Protein AF-A0A4Y7U276-F1 (afdb_monomer_lite)

pLDDT: mean 97.21, std 1.92, range [85.69, 98.62]

Organism: NCBI:txid2133765

Secondary structure (DSSP, 8-state):
-HHHHHHHHHHHHHHHTT----EEEESS-TTTT--S--STT---HHHHHHHHHHHT--SEEEEES-SSTHHHHHSTTEEEE-SHHHHHHHHTT-

Foldseek 3Di:
DVVLVVVVVVLVVCVVVVNDAAEEEDAAQPPLVLLDDPDPPDDSVLLVSQVSQVVSVHPAYEYEQRPDPSNQVNHPRYDYHYCVVVVVVVVVVD

Structure (mmCIF, N/CA/C/O backbone):
data_AF-A0A4Y7U276-F1
#
_entry.id   AF-A0A4Y7U276-F1
#
loop_
_atom_site.group_PDB
_atom_site.id
_atom_site.type_symbol
_atom_site.label_atom_id
_atom_site.label_alt_id
_atom_site.label_comp_id
_atom_site.label_asym_id
_atom_site.label_entity_id
_atom_site.label_seq_id
_atom_site.pdbx_PDB_ins_code
_atom_site.Cartn_x
_atom_site.Cartn_y
_atom_site.Cartn_z
_atom_site.occupancy
_atom_site.B_iso_or_equiv
_atom_site.auth_seq_id
_atom_site.auth_comp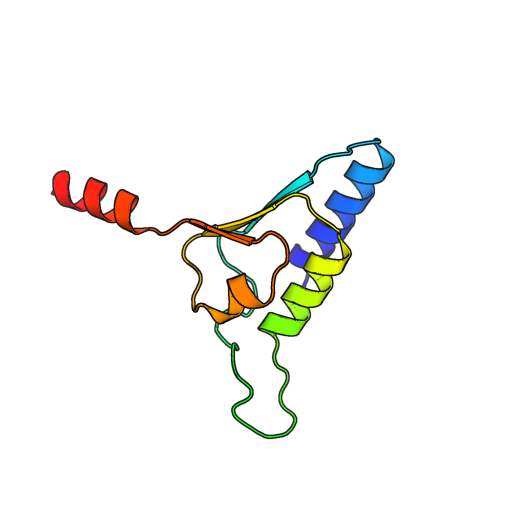_id
_atom_site.auth_asym_id
_atom_site.auth_atom_id
_atom_site.pdbx_PDB_model_num
ATOM 1 N N . PHE A 1 1 ? 6.242 -12.266 2.176 1.00 87.88 1 PHE A N 1
ATOM 2 C CA . PHE A 1 1 ? 4.897 -12.721 2.587 1.00 87.88 1 PHE A CA 1
ATOM 3 C C . PHE A 1 1 ? 4.675 -12.755 4.097 1.00 87.88 1 PHE A C 1
ATOM 5 O O . PHE A 1 1 ? 3.541 -12.516 4.477 1.00 87.88 1 PHE A O 1
ATOM 12 N N . ASN A 1 2 ? 5.682 -12.981 4.955 1.00 93.75 2 ASN A N 1
ATOM 13 C CA . ASN A 1 2 ? 5.473 -13.007 6.416 1.00 93.75 2 ASN A CA 1
ATOM 14 C C . ASN A 1 2 ? 4.816 -11.724 6.961 1.00 93.75 2 ASN A C 1
ATOM 16 O O . ASN A 1 2 ? 3.778 -11.815 7.607 1.00 93.75 2 ASN A O 1
ATOM 20 N N . ASP A 1 3 ? 5.341 -10.545 6.615 1.00 95.44 3 ASP A N 1
ATOM 21 C CA . ASP A 1 3 ? 4.780 -9.268 7.092 1.00 95.44 3 ASP A CA 1
ATOM 22 C C . ASP A 1 3 ? 3.377 -8.996 6.535 1.00 95.44 3 ASP A C 1
ATOM 24 O O . ASP A 1 3 ? 2.506 -8.512 7.250 1.00 95.44 3 ASP A O 1
ATOM 28 N N . LEU A 1 4 ? 3.126 -9.377 5.275 1.00 96.31 4 LEU A N 1
ATOM 29 C CA . LEU A 1 4 ? 1.785 -9.309 4.688 1.00 96.31 4 LEU A CA 1
ATOM 30 C C . LEU A 1 4 ? 0.810 -10.223 5.441 1.00 96.31 4 LEU A C 1
ATOM 32 O O . LEU A 1 4 ? -0.310 -9.820 5.725 1.00 96.31 4 LEU A O 1
ATOM 36 N N . GLY A 1 5 ? 1.238 -11.438 5.792 1.00 97.81 5 GLY A N 1
ATOM 37 C CA . GLY A 1 5 ? 0.436 -12.363 6.589 1.00 97.81 5 GLY A CA 1
ATOM 38 C C . GLY A 1 5 ? 0.119 -11.798 7.972 1.00 97.81 5 GLY A C 1
ATOM 39 O O . GLY A 1 5 ? -1.032 -11.844 8.401 1.00 97.81 5 GLY A O 1
ATOM 40 N N . LEU A 1 6 ? 1.108 -11.200 8.642 1.00 98.06 6 LEU A N 1
ATOM 41 C CA . LEU A 1 6 ? 0.907 -10.539 9.931 1.00 98.06 6 LEU A CA 1
ATOM 42 C C . LEU A 1 6 ? -0.057 -9.350 9.819 1.00 98.06 6 LEU A C 1
ATOM 44 O O . LEU A 1 6 ? -0.914 -9.176 10.686 1.00 98.06 6 LEU A O 1
ATOM 48 N N . LEU A 1 7 ? 0.029 -8.575 8.735 1.00 98.06 7 LEU A N 1
ATOM 49 C CA . LEU A 1 7 ? -0.917 -7.504 8.432 1.00 98.06 7 LEU A CA 1
ATOM 50 C C . LEU A 1 7 ? -2.346 -8.047 8.270 1.00 98.06 7 LEU A C 1
ATOM 52 O O . LEU A 1 7 ? -3.253 -7.522 8.912 1.00 98.06 7 LEU A O 1
ATOM 56 N N . CYS A 1 8 ? -2.550 -9.114 7.488 1.00 98.12 8 CYS A N 1
ATOM 57 C CA . CYS A 1 8 ? -3.867 -9.747 7.332 1.00 98.12 8 CYS A CA 1
ATOM 58 C C . CYS A 1 8 ? -4.461 -10.154 8.688 1.00 98.12 8 CYS A C 1
ATOM 60 O O . CYS A 1 8 ? -5.613 -9.838 8.983 1.00 98.12 8 CYS A O 1
ATOM 62 N N . LEU A 1 9 ? -3.662 -10.830 9.522 1.00 98.38 9 LEU A N 1
ATOM 63 C CA . LEU A 1 9 ? -4.075 -11.265 10.859 1.00 98.38 9 LEU A CA 1
ATOM 64 C C . LEU A 1 9 ? -4.411 -10.075 11.763 1.00 98.38 9 LEU A C 1
ATOM 66 O O . LEU A 1 9 ? -5.386 -10.121 12.507 1.00 98.38 9 LEU A O 1
ATOM 70 N N . THR A 1 10 ? -3.633 -8.996 11.672 1.00 98.38 10 THR A N 1
ATOM 71 C CA . THR A 1 10 ? -3.873 -7.773 12.445 1.00 98.38 10 THR A CA 1
ATOM 72 C C . THR A 1 10 ? -5.191 -7.118 12.045 1.00 98.38 10 THR A C 1
ATOM 74 O O . THR A 1 10 ? -5.984 -6.764 12.915 1.00 98.38 10 THR A O 1
ATOM 77 N N . VAL A 1 11 ? -5.468 -6.992 10.743 1.00 98.38 11 VAL A N 1
ATOM 78 C CA . VAL A 1 11 ? -6.734 -6.422 10.262 1.00 98.38 11 VAL A CA 1
ATOM 79 C C . VAL A 1 11 ? -7.924 -7.286 10.689 1.00 98.38 11 VAL A C 1
ATOM 81 O O . VAL A 1 11 ? -8.900 -6.736 11.196 1.00 98.38 11 VAL A O 1
ATOM 84 N N . ASP A 1 12 ? -7.844 -8.616 10.558 1.00 98.38 12 ASP A N 1
ATOM 85 C CA . ASP A 1 12 ? -8.899 -9.528 11.037 1.00 98.38 12 ASP A CA 1
ATOM 86 C C . ASP A 1 12 ? -9.156 -9.353 12.542 1.00 98.38 12 ASP A C 1
ATOM 88 O O . ASP A 1 12 ? -10.301 -9.163 12.959 1.00 98.38 12 ASP A O 1
ATOM 92 N N . ALA A 1 13 ? -8.095 -9.322 13.355 1.00 98.62 13 ALA A N 1
ATOM 93 C CA . ALA A 1 13 ? -8.206 -9.117 14.796 1.00 98.62 13 ALA A CA 1
ATOM 94 C C . ALA A 1 13 ? -8.891 -7.782 15.141 1.00 98.62 13 ALA A C 1
ATOM 96 O O . ALA A 1 13 ? -9.814 -7.760 15.956 1.00 98.62 13 ALA A O 1
ATOM 97 N N . LEU A 1 14 ? -8.507 -6.684 14.480 1.00 98.56 14 LEU A N 1
ATOM 98 C CA . LEU A 1 14 ? -9.133 -5.371 14.672 1.00 98.56 14 LEU A CA 1
ATOM 99 C C . LEU A 1 14 ? -10.621 -5.385 14.294 1.00 98.56 14 LEU A C 1
ATOM 101 O O . LEU A 1 14 ? -11.449 -4.847 15.029 1.00 98.56 14 LEU A O 1
ATOM 105 N N . ARG A 1 15 ? -10.989 -6.034 13.183 1.00 97.81 15 ARG A N 1
ATOM 106 C CA . ARG A 1 15 ? -12.396 -6.156 12.764 1.00 97.81 15 ARG A CA 1
ATOM 107 C C . ARG A 1 15 ? -13.228 -6.956 13.766 1.00 97.81 15 ARG A C 1
ATOM 109 O O . ARG A 1 15 ? -14.356 -6.568 14.053 1.00 97.81 15 ARG A O 1
ATOM 116 N N . ARG A 1 16 ? -12.674 -8.021 14.356 1.00 98.38 16 ARG A N 1
ATOM 117 C CA . ARG A 1 16 ? -13.337 -8.791 15.431 1.00 98.38 16 ARG A CA 1
ATOM 118 C C . ARG A 1 16 ? -13.543 -7.984 16.712 1.00 98.38 16 ARG A C 1
ATOM 120 O O . ARG A 1 16 ? -14.446 -8.300 17.479 1.00 98.38 16 ARG A O 1
ATOM 127 N N . MET A 1 17 ? -12.736 -6.948 16.926 1.00 98.38 17 MET A N 1
ATOM 128 C CA . MET A 1 17 ? -12.890 -5.982 18.016 1.00 98.38 17 MET A CA 1
ATOM 129 C C . MET A 1 17 ? -13.840 -4.818 17.665 1.00 98.38 17 MET A C 1
ATOM 131 O O . MET A 1 17 ? -13.863 -3.822 18.380 1.00 98.38 17 MET A O 1
ATOM 135 N N . ASP A 1 18 ? -14.613 -4.929 16.577 1.00 98.00 18 ASP A N 1
ATOM 136 C CA . ASP A 1 18 ? -15.542 -3.908 16.063 1.00 98.00 18 ASP A CA 1
ATOM 137 C C . ASP A 1 18 ? -14.867 -2.586 15.634 1.00 98.00 18 ASP A C 1
ATOM 139 O O . ASP A 1 18 ? -15.492 -1.525 15.583 1.00 98.00 18 ASP A O 1
ATOM 143 N N . VAL A 1 19 ? -13.579 -2.621 15.269 1.00 98.38 19 VAL A N 1
ATOM 144 C CA . VAL A 1 19 ? -12.907 -1.451 14.685 1.00 98.38 19 VAL A CA 1
ATOM 145 C C . VAL A 1 19 ? -13.430 -1.217 13.264 1.00 98.38 19 VAL A C 1
ATOM 147 O O . VAL A 1 19 ? -13.226 -2.016 12.344 1.00 98.38 19 VAL A O 1
ATOM 150 N N . LYS A 1 20 ? -14.114 -0.085 13.066 1.00 95.38 20 LYS A N 1
ATOM 151 C CA . LYS A 1 20 ? -14.799 0.245 11.801 1.00 95.38 20 LYS A CA 1
ATOM 152 C C . LYS A 1 20 ? -13.905 0.944 10.785 1.00 95.38 20 LYS A C 1
ATOM 154 O O . LYS A 1 20 ? -14.067 0.723 9.588 1.00 95.38 20 LYS A O 1
ATOM 159 N N . ILE A 1 21 ? -12.952 1.739 11.258 1.00 97.94 21 ILE A N 1
ATOM 160 C CA . ILE A 1 21 ? -12.077 2.555 10.418 1.00 97.94 21 ILE A CA 1
ATOM 161 C C . ILE A 1 21 ? -10.645 2.098 10.654 1.00 97.94 21 ILE A C 1
ATOM 163 O O . ILE A 1 21 ? -10.141 2.181 11.772 1.00 97.94 21 ILE A O 1
ATOM 167 N N . ILE A 1 22 ? -10.009 1.590 9.602 1.00 98.50 22 ILE A N 1
ATOM 168 C CA . ILE A 1 22 ? -8.631 1.104 9.644 1.00 98.50 22 ILE A CA 1
ATOM 169 C C . ILE A 1 22 ? -7.885 1.753 8.485 1.00 98.50 22 ILE A C 1
ATOM 171 O O . ILE A 1 22 ? -8.245 1.550 7.324 1.00 98.50 22 ILE A O 1
ATOM 175 N N . SER A 1 23 ? -6.843 2.509 8.818 1.00 98.44 23 SER A N 1
ATOM 176 C CA . SER A 1 23 ? -5.902 3.072 7.854 1.00 98.44 23 SER A CA 1
ATOM 177 C C . SER A 1 23 ? -4.566 2.356 7.978 1.00 98.44 23 SER A C 1
ATOM 179 O O . SER A 1 23 ? -4.119 2.047 9.083 1.00 98.44 23 SER A O 1
ATOM 181 N N . LEU A 1 24 ? -3.923 2.104 6.845 1.00 98.31 24 LEU A N 1
ATOM 182 C CA . LEU A 1 24 ? -2.650 1.402 6.767 1.00 98.31 24 LEU A CA 1
ATOM 183 C C . LEU A 1 24 ? -1.563 2.350 6.284 1.00 98.31 24 LEU A C 1
ATOM 185 O O . LEU A 1 24 ? -1.747 3.048 5.296 1.00 98.31 24 LEU A O 1
ATOM 189 N N . PHE A 1 25 ? -0.416 2.339 6.951 1.00 98.44 25 PHE A N 1
ATOM 190 C CA . PHE A 1 25 ? 0.786 3.020 6.490 1.00 98.44 25 PHE A CA 1
ATOM 191 C C . PHE A 1 25 ? 1.845 1.989 6.108 1.00 98.44 25 PHE A C 1
ATOM 193 O O . PHE A 1 25 ? 2.217 1.146 6.923 1.00 98.44 25 PHE A O 1
ATOM 200 N N . ILE A 1 26 ? 2.317 2.059 4.864 1.00 97.75 26 ILE A N 1
ATOM 201 C CA . ILE A 1 26 ? 3.332 1.177 4.294 1.00 97.75 26 ILE A CA 1
ATOM 202 C C . ILE A 1 26 ? 4.551 2.034 3.927 1.00 97.75 26 ILE A C 1
ATOM 204 O O . ILE A 1 26 ? 4.562 2.674 2.874 1.00 97.75 26 ILE A O 1
ATOM 208 N N . PRO A 1 27 ? 5.603 2.048 4.765 1.00 96.44 27 PRO A N 1
ATOM 209 C CA . PRO A 1 27 ? 6.803 2.839 4.493 1.00 96.44 27 PRO A CA 1
ATOM 210 C C . PRO A 1 27 ? 7.534 2.418 3.215 1.00 96.44 27 PRO A C 1
ATOM 212 O O . PRO A 1 27 ? 8.178 3.232 2.570 1.00 96.44 27 PRO A O 1
ATOM 215 N N . TYR A 1 28 ? 7.453 1.135 2.859 1.00 96.06 28 TYR A N 1
ATOM 216 C CA . TYR A 1 28 ? 8.021 0.604 1.629 1.00 96.06 28 TYR A CA 1
ATOM 217 C C . TYR A 1 28 ? 7.106 -0.475 1.068 1.00 96.06 28 TYR A C 1
ATOM 219 O O . TYR A 1 28 ? 6.895 -1.515 1.697 1.00 96.06 28 TYR A O 1
ATOM 227 N N . PHE A 1 29 ? 6.530 -0.217 -0.105 1.00 97.62 29 PHE A N 1
ATOM 228 C CA . PHE A 1 29 ? 5.545 -1.123 -0.675 1.00 97.62 29 PHE A CA 1
ATOM 229 C C . PHE A 1 29 ? 6.201 -2.430 -1.163 1.00 97.62 29 PHE A C 1
ATOM 231 O O . PHE A 1 29 ? 7.209 -2.396 -1.880 1.00 97.62 29 PHE A O 1
ATOM 238 N N . PRO A 1 30 ? 5.663 -3.607 -0.790 1.00 96.94 30 PRO A N 1
ATOM 239 C CA . PRO A 1 30 ? 6.268 -4.882 -1.145 1.00 96.94 30 PRO A CA 1
ATOM 240 C C . PRO A 1 30 ? 6.273 -5.098 -2.659 1.00 96.94 30 PRO A C 1
ATOM 242 O O . PRO A 1 30 ? 5.285 -4.872 -3.353 1.00 96.94 30 PRO A O 1
ATOM 245 N N . ALA A 1 31 ? 7.414 -5.568 -3.167 1.00 96.88 31 ALA A N 1
ATOM 246 C CA . ALA A 1 31 ? 7.639 -5.825 -4.586 1.00 96.88 31 ALA A CA 1
ATOM 247 C C . ALA A 1 31 ? 7.375 -4.620 -5.516 1.00 96.88 31 ALA A C 1
ATOM 249 O O . ALA A 1 31 ? 7.159 -4.812 -6.712 1.00 96.88 31 ALA A O 1
ATOM 250 N N . ALA A 1 32 ? 7.465 -3.389 -4.994 1.00 96.75 32 ALA A N 1
ATOM 251 C CA . ALA A 1 32 ? 7.220 -2.155 -5.747 1.00 96.75 32 ALA A CA 1
ATOM 252 C C . ALA A 1 32 ? 8.089 -1.996 -7.006 1.00 96.75 32 ALA A C 1
ATOM 254 O O . ALA A 1 32 ? 7.720 -1.263 -7.911 1.00 96.75 32 ALA A O 1
ATOM 255 N N . ARG A 1 33 ? 9.241 -2.678 -7.071 1.00 97.44 33 ARG A N 1
ATOM 256 C CA . ARG A 1 33 ? 10.177 -2.630 -8.209 1.00 97.44 33 ARG A CA 1
ATOM 257 C C . ARG A 1 33 ? 9.798 -3.537 -9.380 1.00 97.44 33 ARG A C 1
ATOM 259 O O . ARG A 1 33 ? 10.360 -3.381 -10.456 1.00 97.44 33 ARG A O 1
ATOM 266 N N . GLN A 1 34 ? 8.908 -4.505 -9.173 1.00 97.56 34 GLN A N 1
ATOM 267 C CA . GLN A 1 34 ? 8.403 -5.376 -10.235 1.00 97.56 34 GLN A CA 1
ATOM 268 C C . GLN A 1 34 ? 7.003 -4.885 -10.614 1.00 97.56 34 GLN A C 1
ATOM 270 O O . GLN A 1 34 ? 5.977 -5.503 -10.319 1.00 97.56 34 GLN A O 1
ATOM 275 N N . ASP A 1 35 ? 7.003 -3.696 -11.215 1.00 96.88 35 ASP A N 1
ATOM 276 C CA . ASP A 1 35 ? 5.835 -2.907 -11.600 1.00 96.88 35 ASP A CA 1
ATOM 277 C C . ASP A 1 35 ? 5.447 -3.068 -13.076 1.00 96.88 35 ASP A C 1
ATOM 279 O O . ASP A 1 35 ? 4.534 -2.405 -13.571 1.00 96.88 35 ASP A O 1
ATOM 283 N N . ARG A 1 36 ? 6.116 -3.983 -13.781 1.00 96.69 36 ARG A N 1
ATOM 284 C CA . ARG A 1 36 ? 5.854 -4.350 -15.174 1.00 96.69 36 ARG A CA 1
ATOM 285 C C . ARG A 1 36 ? 6.059 -5.846 -15.364 1.00 96.69 36 ARG A C 1
ATOM 287 O O . ARG A 1 36 ? 6.793 -6.474 -14.609 1.00 96.69 36 ARG A O 1
ATOM 294 N N . VAL A 1 37 ? 5.422 -6.377 -16.403 1.00 96.88 37 VAL A N 1
ATOM 295 C CA . VAL A 1 37 ? 5.682 -7.716 -16.942 1.00 96.88 37 VAL A CA 1
ATOM 296 C C . VAL A 1 37 ? 6.660 -7.543 -18.103 1.00 96.88 37 VAL A C 1
ATOM 298 O O . VAL A 1 37 ? 6.270 -7.110 -19.187 1.00 96.88 37 VAL A O 1
ATOM 301 N N . MET A 1 38 ? 7.935 -7.816 -17.859 1.00 96.25 38 MET A N 1
ATOM 302 C CA . MET A 1 38 ? 9.034 -7.696 -18.816 1.00 96.25 38 MET A CA 1
ATOM 303 C C . MET A 1 38 ? 9.119 -8.910 -19.747 1.00 96.25 38 MET A C 1
ATOM 305 O O . MET A 1 38 ? 9.449 -8.757 -20.923 1.00 96.25 38 MET A O 1
ATOM 309 N N . ILE A 1 39 ? 8.805 -10.109 -19.246 1.00 97.12 39 ILE A N 1
ATOM 310 C CA . ILE A 1 39 ? 8.816 -11.358 -20.016 1.00 97.12 39 ILE A CA 1
ATOM 311 C C . ILE A 1 39 ? 7.468 -12.072 -19.888 1.00 97.12 39 ILE A C 1
ATOM 313 O O . ILE A 1 39 ? 6.829 -12.091 -18.837 1.00 97.12 39 ILE A O 1
ATOM 317 N N . LYS A 1 40 ? 7.012 -12.703 -20.976 1.00 96.75 40 LYS A N 1
ATOM 318 C CA . LYS A 1 40 ? 5.750 -13.452 -20.991 1.00 96.75 40 LYS A CA 1
ATOM 319 C C . LYS A 1 40 ? 5.747 -14.551 -19.920 1.00 96.75 40 LYS A C 1
ATOM 321 O O . LYS A 1 40 ? 6.578 -15.452 -19.955 1.00 96.75 40 LYS A O 1
ATOM 326 N N . GLY A 1 41 ? 4.746 -14.510 -19.043 1.00 95.62 41 GLY A N 1
ATOM 327 C CA . GLY A 1 41 ? 4.517 -15.520 -18.005 1.00 95.62 41 GLY A CA 1
ATOM 328 C C . GLY A 1 41 ? 5.125 -15.188 -16.642 1.00 95.62 41 GLY A C 1
ATOM 329 O O . GLY A 1 41 ? 4.851 -15.912 -15.688 1.00 95.62 41 GLY A O 1
ATOM 330 N N . GLU A 1 42 ? 5.900 -14.108 -16.513 1.00 97.31 42 GLU A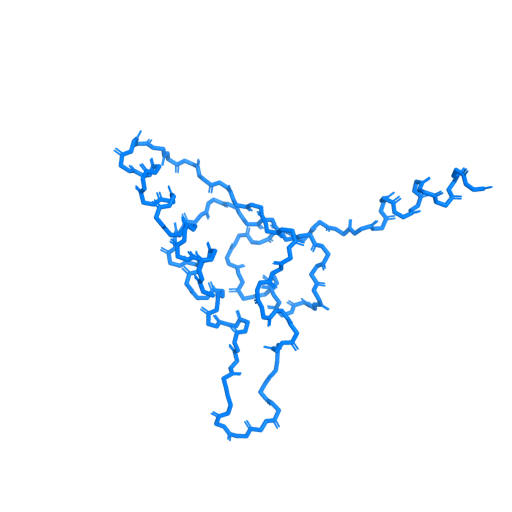 N 1
ATOM 331 C CA . GLU A 1 42 ? 6.341 -13.644 -15.196 1.00 97.31 42 GLU A CA 1
ATOM 332 C C . GLU A 1 42 ? 5.186 -12.973 -14.425 1.00 97.31 42 GLU A C 1
ATOM 334 O O . GLU A 1 42 ? 4.240 -12.455 -15.032 1.00 97.31 42 GLU A O 1
ATOM 339 N N . PRO A 1 43 ? 5.232 -12.965 -13.083 1.00 96.88 43 PRO A N 1
ATOM 340 C CA . PRO A 1 43 ? 4.204 -12.311 -12.290 1.00 96.88 43 PRO A CA 1
ATOM 341 C C . PRO A 1 43 ? 4.351 -10.786 -12.329 1.00 96.88 43 PRO A C 1
ATOM 343 O O . PRO A 1 43 ? 5.454 -10.250 -12.293 1.00 96.88 43 PRO A O 1
ATOM 346 N N . LEU A 1 44 ? 3.226 -10.073 -12.268 1.00 97.75 44 LEU A N 1
ATOM 347 C CA . LEU A 1 44 ? 3.208 -8.667 -11.866 1.00 97.75 44 LEU A CA 1
ATOM 348 C C . LEU A 1 44 ? 3.071 -8.605 -10.342 1.00 97.75 44 LEU A C 1
ATOM 350 O O . LEU A 1 44 ? 1.973 -8.446 -9.806 1.00 97.75 44 LEU A O 1
ATOM 354 N N . SER A 1 45 ? 4.166 -8.826 -9.619 1.00 97.44 45 SER A N 1
ATOM 355 C CA . SER A 1 45 ? 4.104 -9.044 -8.168 1.00 97.44 45 SER A CA 1
ATOM 356 C C . SER A 1 45 ? 3.562 -7.846 -7.392 1.00 97.44 45 SER A C 1
ATOM 358 O O . SER A 1 45 ? 2.844 -8.064 -6.420 1.00 97.44 45 SER A O 1
ATOM 360 N N . VAL A 1 46 ? 3.832 -6.601 -7.817 1.00 98.19 46 VAL A N 1
ATOM 361 C CA . VAL A 1 46 ? 3.248 -5.411 -7.165 1.00 98.19 46 VAL A CA 1
ATOM 362 C C . VAL A 1 46 ? 1.716 -5.483 -7.152 1.00 98.19 46 VAL A C 1
ATOM 364 O O . VAL A 1 46 ? 1.089 -5.176 -6.140 1.00 98.19 46 VAL A O 1
ATOM 367 N N . LYS A 1 47 ? 1.114 -5.996 -8.235 1.00 98.31 47 LYS A N 1
ATOM 368 C CA . LYS A 1 47 ? -0.332 -6.197 -8.343 1.00 98.31 47 LYS A CA 1
ATOM 369 C C . LYS A 1 47 ? -0.811 -7.305 -7.419 1.00 98.31 47 LYS A C 1
ATOM 371 O O . LYS A 1 47 ? -1.837 -7.136 -6.782 1.00 98.31 47 LYS A O 1
ATOM 376 N N . VAL A 1 48 ? -0.064 -8.402 -7.291 1.00 98.25 48 VAL A N 1
ATOM 377 C CA . VAL A 1 48 ? -0.422 -9.489 -6.362 1.00 98.25 48 VAL A CA 1
ATOM 378 C C . VAL A 1 48 ? -0.511 -8.971 -4.922 1.00 98.25 48 VAL A C 1
ATOM 380 O O . VAL A 1 48 ? -1.477 -9.265 -4.223 1.00 98.25 48 VAL A O 1
ATOM 383 N N . TYR A 1 49 ? 0.462 -8.168 -4.482 1.00 98.31 49 TYR A N 1
ATOM 384 C CA . TYR A 1 49 ? 0.416 -7.547 -3.155 1.00 98.31 49 TYR A CA 1
ATOM 385 C C . TYR A 1 49 ? -0.730 -6.534 -3.027 1.00 98.31 49 TYR A C 1
ATOM 387 O O . TYR A 1 49 ? -1.444 -6.557 -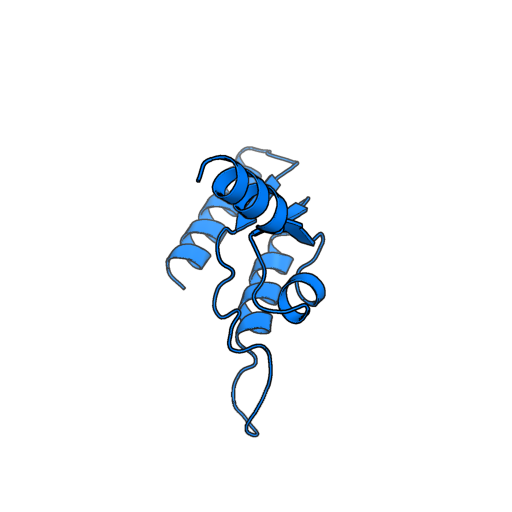2.024 1.00 98.31 49 TYR A O 1
ATOM 395 N N . ALA A 1 50 ? -0.930 -5.682 -4.037 1.00 98.44 50 ALA A N 1
ATOM 396 C CA . ALA A 1 50 ? -2.013 -4.700 -4.050 1.00 98.44 50 ALA A CA 1
ATOM 397 C C . ALA A 1 50 ? -3.397 -5.362 -3.991 1.00 98.44 50 ALA A C 1
ATOM 399 O O . ALA A 1 50 ? -4.222 -4.958 -3.180 1.00 98.44 50 ALA A O 1
ATOM 400 N N . ASP A 1 51 ? -3.629 -6.423 -4.769 1.00 98.62 51 ASP A N 1
ATOM 401 C CA . ASP A 1 51 ? -4.888 -7.173 -4.777 1.00 98.62 51 ASP A CA 1
ATOM 402 C C . ASP A 1 51 ? -5.205 -7.719 -3.375 1.00 98.62 51 ASP A C 1
ATOM 404 O O . ASP A 1 51 ? -6.325 -7.553 -2.894 1.00 98.62 51 ASP A O 1
ATOM 408 N N . ILE A 1 52 ? -4.217 -8.303 -2.681 1.00 98.38 52 ILE A N 1
ATOM 409 C CA . ILE A 1 52 ? -4.394 -8.808 -1.308 1.00 98.38 52 ILE A CA 1
ATOM 410 C C . ILE A 1 52 ? -4.732 -7.663 -0.346 1.00 98.38 52 ILE A C 1
ATOM 412 O O . ILE A 1 52 ? -5.686 -7.780 0.422 1.00 98.38 52 ILE A O 1
ATOM 416 N N . ILE A 1 53 ? -4.003 -6.545 -0.395 1.00 98.31 53 ILE A N 1
ATOM 417 C CA . ILE A 1 53 ? -4.280 -5.372 0.453 1.00 98.31 53 ILE A CA 1
ATOM 418 C C . ILE A 1 53 ? -5.684 -4.817 0.174 1.00 98.31 53 ILE A C 1
ATOM 420 O O . ILE A 1 53 ? -6.425 -4.514 1.107 1.00 98.31 53 ILE A O 1
ATOM 424 N N . ASN A 1 54 ? -6.098 -4.764 -1.091 1.00 98.62 54 ASN A N 1
ATOM 425 C CA . ASN A 1 54 ? -7.421 -4.292 -1.491 1.00 98.62 54 ASN A CA 1
ATOM 426 C C . ASN A 1 54 ? -8.548 -5.173 -0.931 1.00 98.62 54 ASN A C 1
ATOM 428 O O . ASN A 1 54 ? -9.608 -4.645 -0.587 1.00 98.62 54 ASN A O 1
ATOM 432 N N . THR A 1 55 ? -8.326 -6.486 -0.770 1.00 98.19 55 THR A N 1
ATOM 433 C CA . THR A 1 55 ? -9.322 -7.375 -0.136 1.00 98.19 55 THR A CA 1
ATOM 434 C C . THR A 1 55 ? -9.606 -7.025 1.325 1.00 98.19 55 THR A C 1
ATOM 436 O O . THR A 1 55 ? -10.675 -7.357 1.830 1.00 98.19 55 THR A O 1
ATOM 439 N N . MET A 1 56 ? -8.697 -6.310 1.997 1.00 97.75 56 MET A N 1
ATOM 440 C CA . MET A 1 56 ? -8.860 -5.897 3.393 1.00 97.75 56 MET A CA 1
ATOM 441 C C . MET A 1 56 ? -9.812 -4.701 3.568 1.00 97.75 56 MET A C 1
ATOM 443 O O . MET A 1 56 ? -10.158 -4.374 4.704 1.00 97.75 56 MET A O 1
ATOM 447 N N . GLN A 1 57 ? -10.234 -4.053 2.468 1.00 97.56 57 GLN A N 1
ATOM 448 C CA . GLN A 1 57 ? -11.197 -2.939 2.453 1.00 97.56 57 GLN A CA 1
ATOM 449 C C . GLN A 1 57 ? -10.867 -1.855 3.492 1.00 97.56 57 GLN A C 1
ATOM 451 O O . GLN A 1 57 ? -11.646 -1.550 4.400 1.00 97.56 57 GLN A O 1
ATOM 456 N N . LEU A 1 58 ? -9.652 -1.324 3.385 1.00 98.31 58 LEU A N 1
ATOM 457 C CA . LEU A 1 58 ? -9.121 -0.313 4.291 1.00 98.31 58 LEU A CA 1
ATOM 458 C C . LEU A 1 58 ? -9.634 1.078 3.906 1.00 98.31 58 LEU A C 1
ATOM 460 O O . LEU A 1 58 ? -9.837 1.374 2.727 1.00 98.31 58 LEU A O 1
ATOM 464 N N . GLU A 1 59 ? -9.810 1.937 4.909 1.00 98.38 59 GLU A N 1
ATOM 465 C CA . GLU A 1 59 ? -10.284 3.312 4.710 1.00 98.38 59 GLU A CA 1
ATOM 466 C C . GLU A 1 59 ? -9.278 4.110 3.881 1.00 98.38 59 GLU A C 1
ATOM 468 O O . GLU A 1 59 ? -9.637 4.793 2.926 1.00 98.38 59 GLU A O 1
ATOM 473 N N . LYS A 1 60 ? -7.996 3.992 4.236 1.00 98.44 60 LYS A N 1
ATOM 474 C CA . LYS A 1 60 ? -6.903 4.651 3.529 1.00 98.44 60 LYS A CA 1
ATOM 475 C C . LYS A 1 60 ? -5.636 3.816 3.576 1.00 98.44 60 LYS A C 1
ATOM 477 O O . LYS A 1 60 ? -5.349 3.179 4.593 1.00 98.44 60 LYS A O 1
ATOM 482 N N . VAL A 1 61 ? -4.859 3.863 2.500 1.00 98.62 61 VAL A N 1
ATOM 483 C CA . VAL A 1 61 ? -3.519 3.278 2.443 1.00 98.62 61 VAL A CA 1
ATOM 484 C C . VAL A 1 61 ? -2.522 4.379 2.128 1.00 98.62 61 VAL A C 1
ATOM 486 O O . VAL A 1 61 ? -2.594 5.022 1.092 1.00 98.62 61 VAL A O 1
ATOM 489 N N . PHE A 1 62 ? -1.575 4.605 3.020 1.00 98.62 62 PHE A N 1
ATOM 490 C CA . PHE A 1 62 ? -0.500 5.559 2.825 1.00 98.62 62 PHE A CA 1
ATOM 491 C C . PHE A 1 62 ? 0.759 4.811 2.399 1.00 98.62 62 PHE A C 1
ATOM 493 O O . PHE A 1 62 ? 1.161 3.859 3.072 1.00 98.62 62 PHE A O 1
ATOM 500 N N . VAL A 1 63 ? 1.401 5.250 1.321 1.00 98.25 63 VAL A N 1
ATOM 501 C CA . VAL A 1 63 ? 2.693 4.716 0.871 1.00 98.25 63 VAL A CA 1
ATOM 502 C C . VAL A 1 63 ? 3.720 5.833 0.912 1.00 98.25 63 VAL A C 1
ATOM 504 O O . VAL A 1 63 ? 3.517 6.884 0.310 1.00 98.25 63 VAL A O 1
ATOM 507 N N . PHE A 1 64 ? 4.823 5.624 1.624 1.00 97.81 64 PHE A N 1
ATOM 508 C CA . PHE A 1 64 ? 5.912 6.595 1.621 1.00 97.81 64 PHE A CA 1
ATOM 509 C C . PHE A 1 64 ? 6.764 6.415 0.364 1.00 97.81 64 PHE A C 1
ATOM 511 O O . PHE A 1 64 ? 7.246 5.315 0.106 1.00 97.81 64 PHE A O 1
ATOM 518 N N . ASP A 1 65 ? 6.918 7.492 -0.406 1.00 96.69 65 ASP A N 1
ATOM 519 C CA . ASP A 1 65 ? 7.828 7.603 -1.551 1.00 96.69 65 ASP A CA 1
ATOM 520 C C . ASP A 1 65 ? 7.777 6.389 -2.500 1.00 96.69 65 ASP A C 1
ATOM 522 O O . ASP A 1 65 ? 8.725 5.611 -2.631 1.00 96.69 65 ASP A O 1
ATOM 526 N N . ALA A 1 66 ? 6.610 6.177 -3.118 1.00 96.81 66 ALA A N 1
ATOM 527 C CA . ALA A 1 66 ? 6.370 5.023 -3.979 1.00 96.81 66 ALA A CA 1
ATOM 528 C C . ALA A 1 66 ? 7.400 4.934 -5.121 1.00 96.81 66 ALA A C 1
ATOM 530 O O . ALA A 1 66 ? 7.746 5.933 -5.744 1.00 96.81 66 ALA A O 1
ATOM 531 N N . HIS A 1 67 ? 7.849 3.712 -5.442 1.00 96.81 67 HIS A N 1
ATOM 532 C CA . HIS A 1 67 ? 8.851 3.486 -6.495 1.00 96.81 67 HIS A CA 1
ATOM 533 C C . HIS A 1 67 ? 8.420 4.023 -7.869 1.00 96.81 67 HIS A C 1
ATOM 535 O O . HIS A 1 67 ? 9.249 4.500 -8.642 1.00 96.81 67 HIS A O 1
ATOM 541 N N . SER A 1 68 ? 7.130 3.897 -8.177 1.00 96.88 68 SER A N 1
ATOM 542 C CA . SER A 1 68 ? 6.508 4.382 -9.402 1.00 96.88 68 SER A CA 1
ATOM 543 C C . SER A 1 68 ? 5.010 4.596 -9.183 1.00 96.88 68 SER A C 1
ATOM 545 O O . SER A 1 68 ? 4.425 4.058 -8.237 1.00 96.88 68 SER A O 1
ATOM 547 N N . GLU A 1 69 ? 4.372 5.306 -10.116 1.00 96.94 69 GLU A N 1
ATOM 548 C CA . GLU A 1 69 ? 2.922 5.559 -10.132 1.00 96.94 69 GLU A CA 1
ATOM 549 C C . GLU A 1 69 ? 2.068 4.284 -10.241 1.00 96.94 69 GLU A C 1
ATOM 551 O O . GLU A 1 69 ? 0.860 4.311 -10.018 1.00 96.94 69 GLU A O 1
ATOM 556 N N . VAL A 1 70 ? 2.679 3.135 -10.546 1.00 97.75 70 VAL A N 1
ATOM 557 C CA . VAL A 1 70 ? 1.969 1.854 -10.639 1.00 97.75 70 VAL A CA 1
ATOM 558 C C . VAL A 1 70 ? 1.439 1.414 -9.275 1.00 97.75 70 VAL A C 1
ATOM 560 O O . VAL A 1 70 ? 0.330 0.896 -9.190 1.00 97.75 70 VAL A O 1
ATOM 563 N N . THR A 1 71 ? 2.196 1.636 -8.197 1.00 97.94 71 THR A N 1
ATOM 564 C CA . THR A 1 71 ? 1.761 1.256 -6.842 1.00 97.94 71 THR A CA 1
ATOM 565 C C . THR A 1 71 ? 0.465 1.971 -6.433 1.00 97.94 71 THR A C 1
ATOM 567 O O . THR A 1 71 ? -0.519 1.277 -6.172 1.00 97.94 71 THR A O 1
ATOM 570 N N . PRO A 1 72 ? 0.400 3.319 -6.409 1.00 97.50 72 PRO A N 1
ATOM 571 C CA . PRO A 1 72 ? -0.829 4.018 -6.040 1.00 97.50 72 PRO A CA 1
ATOM 572 C C . PRO A 1 72 ? -1.974 3.799 -7.033 1.00 97.50 72 PRO A C 1
ATOM 574 O O . PRO A 1 72 ? -3.129 3.860 -6.630 1.00 97.50 72 PRO A O 1
ATOM 577 N N . ALA A 1 73 ? -1.686 3.489 -8.301 1.00 97.94 73 ALA A N 1
ATOM 578 C CA . ALA A 1 73 ? -2.722 3.147 -9.275 1.00 97.94 73 ALA A CA 1
ATOM 579 C C . ALA A 1 73 ? -3.378 1.774 -9.022 1.00 97.94 73 ALA A C 1
ATOM 581 O O . ALA A 1 73 ? -4.518 1.559 -9.430 1.00 97.94 73 ALA A O 1
ATOM 582 N N . LEU A 1 74 ? -2.672 0.835 -8.382 1.00 98.19 74 LEU A N 1
ATOM 583 C CA . LEU A 1 74 ? -3.174 -0.517 -8.103 1.00 98.19 74 LEU A CA 1
ATOM 584 C C . LEU A 1 74 ? -3.835 -0.653 -6.725 1.00 98.19 74 LEU A C 1
ATOM 586 O O . LEU A 1 74 ? -4.591 -1.600 -6.506 1.00 98.19 74 LEU A O 1
ATOM 590 N N . VAL A 1 75 ? -3.534 0.245 -5.786 1.00 98.50 75 VAL A N 1
ATOM 591 C CA . VAL A 1 75 ? -4.018 0.182 -4.401 1.00 98.50 75 VAL A CA 1
ATOM 592 C C . VAL A 1 75 ? -5.222 1.107 -4.218 1.00 98.50 75 VAL A C 1
ATOM 594 O O . VAL A 1 75 ? -5.166 2.298 -4.512 1.00 98.50 75 VAL A O 1
A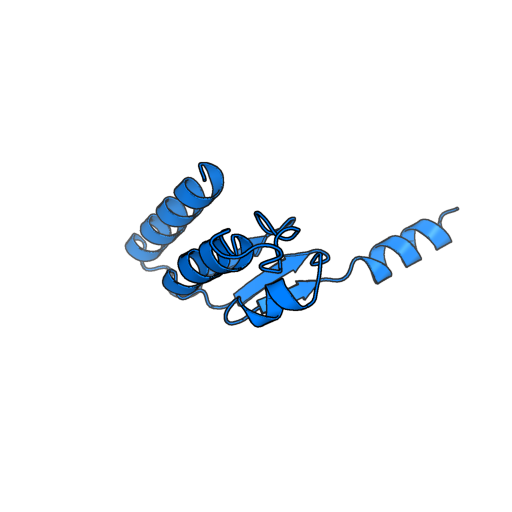TOM 597 N N . ASN A 1 76 ? -6.316 0.570 -3.683 1.00 98.56 76 ASN A N 1
ATOM 598 C CA . ASN A 1 76 ? -7.525 1.336 -3.398 1.00 98.56 76 ASN A CA 1
ATOM 599 C C . ASN A 1 76 ? -7.285 2.331 -2.254 1.00 98.56 76 ASN A C 1
ATOM 601 O O . ASN A 1 76 ? -6.623 2.005 -1.268 1.00 98.56 76 ASN A O 1
ATOM 605 N N . ASN A 1 77 ? -7.873 3.528 -2.361 1.00 97.94 77 ASN A N 1
ATOM 606 C CA . ASN A 1 77 ? -7.764 4.596 -1.357 1.00 97.94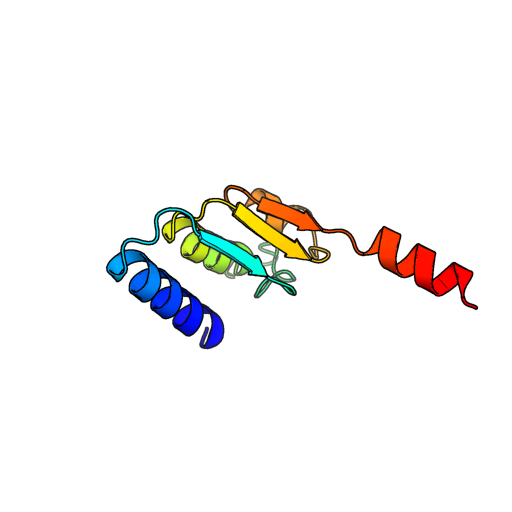 77 ASN A CA 1
ATOM 607 C C . ASN A 1 77 ? -6.304 4.952 -1.006 1.00 97.94 77 ASN A C 1
ATOM 609 O O . ASN A 1 77 ? -5.985 5.229 0.155 1.00 97.94 77 ASN A O 1
ATOM 613 N N . CYS A 1 78 ? -5.409 4.901 -1.999 1.00 98.38 78 CYS A N 1
ATOM 614 C CA . CYS A 1 78 ? -3.983 5.117 -1.798 1.00 98.38 78 CYS A CA 1
ATOM 615 C C . CYS A 1 78 ? -3.606 6.605 -1.815 1.00 98.38 78 CYS A C 1
ATOM 617 O O . CYS A 1 78 ? -3.991 7.346 -2.717 1.00 98.38 78 CYS A O 1
ATOM 619 N N . GLU A 1 79 ? -2.779 7.023 -0.860 1.00 98.31 79 GLU A N 1
ATOM 620 C CA . GLU A 1 79 ? -2.145 8.339 -0.811 1.00 98.31 79 GLU A CA 1
ATOM 621 C C . GLU A 1 79 ? -0.625 8.169 -0.718 1.00 98.31 79 GLU A C 1
ATOM 623 O O . GLU A 1 79 ? -0.117 7.457 0.151 1.00 98.31 79 GLU A O 1
ATOM 628 N N . VAL A 1 80 ? 0.114 8.808 -1.627 1.00 97.81 80 VAL A N 1
ATOM 629 C CA . VAL A 1 80 ? 1.581 8.779 -1.608 1.00 97.81 80 VAL A CA 1
ATOM 630 C C . VAL A 1 80 ? 2.099 9.955 -0.796 1.00 97.81 80 VAL A C 1
ATOM 632 O O . VAL A 1 80 ? 1.760 11.104 -1.070 1.00 97.81 80 VAL A O 1
ATOM 635 N N . ILE A 1 81 ? 2.957 9.666 0.178 1.00 97.56 81 ILE A N 1
ATOM 636 C CA . ILE A 1 81 ? 3.660 10.671 0.973 1.00 97.56 81 ILE A CA 1
ATOM 637 C C . ILE A 1 81 ? 5.054 10.852 0.356 1.00 97.56 81 ILE A C 1
ATOM 639 O O . ILE A 1 81 ? 5.894 9.967 0.526 1.00 97.56 81 ILE A O 1
ATOM 643 N N . PRO A 1 82 ? 5.328 11.952 -0.370 1.00 96.00 82 PRO A N 1
ATOM 644 C CA . PRO A 1 82 ? 6.630 12.169 -0.991 1.00 96.00 82 PRO A CA 1
ATOM 645 C C . PRO A 1 82 ? 7.693 12.537 0.049 1.00 96.00 82 PRO A C 1
ATOM 647 O O . PRO A 1 82 ? 7.411 13.201 1.050 1.00 96.00 82 PRO A O 1
ATOM 650 N N . ASN A 1 83 ? 8.952 12.196 -0.227 1.00 95.94 83 ASN A N 1
ATOM 651 C CA . ASN A 1 83 ? 10.070 12.548 0.655 1.00 95.94 83 ASN A CA 1
ATOM 652 C C . ASN A 1 83 ? 10.551 14.014 0.503 1.00 95.94 83 ASN A C 1
ATOM 654 O O . ASN A 1 83 ? 11.379 14.480 1.288 1.00 95.94 83 ASN A O 1
ATOM 658 N N . HIS A 1 84 ? 10.033 14.761 -0.482 1.00 95.69 84 HIS A N 1
ATOM 659 C CA . HIS A 1 84 ? 10.576 16.057 -0.905 1.00 95.69 84 HIS A CA 1
ATOM 660 C C . HIS A 1 84 ? 10.694 17.073 0.239 1.00 95.69 84 HIS A C 1
ATOM 662 O O . HIS A 1 84 ? 11.726 17.725 0.382 1.00 95.69 84 HIS A O 1
ATOM 668 N N . THR A 1 85 ? 9.663 17.193 1.081 1.00 93.00 85 THR A N 1
ATOM 669 C CA . THR A 1 85 ? 9.655 18.130 2.217 1.00 93.00 85 THR A CA 1
ATOM 670 C C . THR A 1 85 ? 10.713 17.771 3.259 1.00 93.00 85 THR A C 1
ATOM 672 O O . THR A 1 85 ? 11.363 18.656 3.822 1.00 93.00 85 THR A O 1
ATOM 675 N N . PHE A 1 86 ? 10.924 16.473 3.496 1.00 93.62 86 PHE A N 1
ATOM 676 C CA . PHE A 1 86 ? 11.957 15.999 4.410 1.00 93.62 86 PHE A CA 1
ATOM 677 C C . PHE A 1 86 ? 13.348 16.342 3.871 1.00 93.62 86 PHE A C 1
ATOM 679 O O . PHE A 1 86 ? 14.130 16.988 4.566 1.00 93.62 86 PHE A O 1
ATOM 686 N N . ILE A 1 87 ? 13.618 16.025 2.602 1.00 96.56 87 ILE A N 1
ATOM 687 C CA . ILE A 1 87 ? 14.898 16.342 1.955 1.00 96.56 87 ILE A CA 1
ATOM 688 C C . ILE A 1 87 ? 15.156 17.855 1.927 1.00 96.56 87 ILE A C 1
ATOM 690 O O . ILE A 1 87 ? 16.253 18.292 2.264 1.00 96.56 87 ILE A O 1
ATOM 694 N N . GLN A 1 88 ? 14.144 18.675 1.626 1.00 96.88 88 GLN A N 1
ATOM 695 C CA . GLN A 1 88 ? 14.252 20.138 1.700 1.00 96.88 88 GLN A CA 1
ATOM 696 C C . GLN A 1 88 ? 14.633 20.630 3.101 1.00 96.88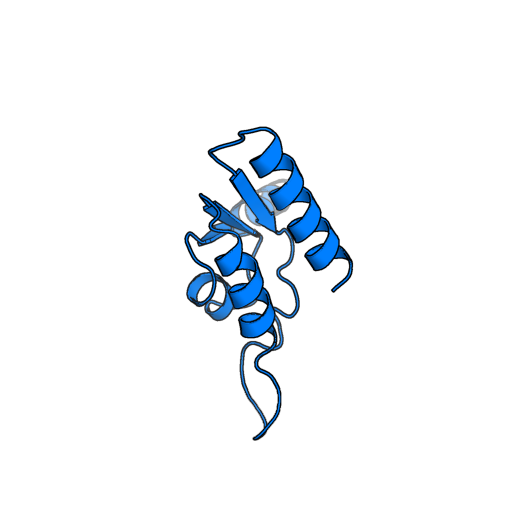 88 GLN A C 1
ATOM 698 O O . GLN A 1 88 ? 15.374 21.603 3.227 1.00 96.88 88 GLN A O 1
ATOM 703 N N . THR A 1 89 ? 14.122 19.986 4.150 1.00 97.00 89 THR A N 1
ATOM 704 C CA . THR A 1 89 ? 14.443 20.341 5.539 1.00 97.00 89 THR A CA 1
ATOM 705 C C . THR A 1 89 ? 15.884 19.974 5.872 1.00 97.00 89 THR A C 1
ATOM 707 O O . THR A 1 89 ? 16.605 20.805 6.413 1.00 97.00 89 THR A O 1
ATOM 710 N N . VAL A 1 90 ? 16.327 18.776 5.480 1.00 97.25 90 VAL A N 1
ATOM 711 C CA . VAL A 1 90 ? 17.710 18.317 5.682 1.00 97.25 90 VAL A CA 1
ATOM 712 C C . VAL A 1 90 ? 18.702 19.222 4.949 1.00 97.25 90 VAL A C 1
ATOM 714 O O . VAL A 1 90 ? 19.689 19.649 5.540 1.00 97.25 90 VAL A O 1
ATOM 717 N N . ILE A 1 91 ? 18.420 19.594 3.697 1.00 97.56 91 ILE A N 1
ATOM 718 C CA . ILE A 1 91 ? 19.292 20.484 2.915 1.00 97.56 91 ILE A CA 1
ATOM 719 C C . ILE A 1 91 ? 19.448 21.859 3.582 1.00 97.56 91 ILE A C 1
ATOM 721 O O . ILE A 1 91 ? 20.529 22.424 3.530 1.00 97.56 91 ILE A O 1
ATOM 725 N N . LYS A 1 92 ? 18.411 22.393 4.243 1.00 96.69 92 LYS A N 1
ATOM 726 C CA . LYS A 1 92 ? 18.494 23.677 4.970 1.00 96.69 92 LYS A CA 1
ATOM 727 C C . LYS A 1 92 ? 19.358 23.624 6.235 1.00 96.69 92 LYS A C 1
ATOM 729 O O . LYS A 1 92 ? 19.663 24.678 6.786 1.00 96.69 92 LYS A O 1
ATOM 734 N N . THR A 1 93 ? 19.666 22.428 6.737 1.00 94.62 93 THR A N 1
ATOM 735 C CA . THR A 1 93 ? 20.468 22.230 7.958 1.00 94.62 93 THR A CA 1
ATOM 736 C C . THR A 1 93 ? 21.951 21.977 7.688 1.00 94.62 93 THR A C 1
ATOM 738 O O . THR A 1 93 ? 22.725 21.924 8.642 1.00 94.62 93 THR A O 1
ATOM 741 N N . ILE A 1 94 ? 22.328 21.813 6.418 1.00 85.69 94 ILE A N 1
ATOM 742 C CA . ILE A 1 94 ? 23.715 21.704 5.946 1.00 85.69 94 ILE A CA 1
ATOM 743 C C . ILE A 1 94 ? 24.190 23.099 5.542 1.00 85.69 94 ILE A C 1
ATOM 745 O O . ILE A 1 94 ? 25.328 23.451 5.918 1.00 85.69 94 ILE A O 1
#

Radius of gyration: 15.47 Å; chains: 1; bounding box: 39×39×39 Å

InterPro domains:
  IPR029057 Phosphoribosyltransferase-like [G3DSA:3.40.50.2020] (2-94)
  IPR029057 Phosphoribosyltransferase-like [SSF53271] (7-76)
  IPR029099 Ribose-phosphate pyrophosphokinase, N-terminal domain [PF13793] (7-56)

Sequence (94 aa):
FNDLGLLCLTVDALRRMDVKIISLFIPYFPAARQDRVMIKGEPLSVKVYADIINTMQLEKVFVFDAHSEVTPALVNNCEVIPNHTFIQTVIKTI